Protein AF-A0A538L650-F1 (afdb_monomer_lite)

Radius of gyration: 15.07 Å; chains: 1; bounding box: 38×26×40 Å

Foldseek 3Di:
DAQVLVVQLVVVCVVVVVPPFPFWPDWDWDDDRGDIDIDTDGPDPVSVVVSCVVRVVSCVVSVNDDPDDDDDDDDPDDDDDDDPCPDDDD

Sequence (90 aa):
MTRDQYWSVGKKLEDGGHWPPPGLLAHVCFGPQDDLRVSEVWESREQQEQFAQALMPLLEQGGIGFDSEPEFLDVEAYELKEARTDPPGR

Secondary structure (DSSP, 8-state):
--HHHHHHHHHHHHHTT-SSPTTEEEEEEES-TTS-EEEEEES-HHHHHHHHHHHHHHHHHTT---SSPPP----S---------PPPP-

pLDDT: mean 90.67, std 12.11, range [46.25, 97.94]

Structure (mmCIF, N/CA/C/O backbone):
data_AF-A0A538L650-F1
#
_entry.id   AF-A0A538L650-F1
#
loop_
_atom_site.group_PDB
_atom_site.id
_atom_site.type_symbol
_atom_site.label_atom_id
_atom_site.label_alt_id
_atom_site.label_comp_id
_atom_site.label_asym_id
_atom_site.label_entity_id
_atom_site.label_seq_id
_atom_site.pdbx_PDB_ins_code
_atom_site.Cartn_x
_atom_site.Cartn_y
_atom_site.Cartn_z
_atom_site.occupancy
_atom_site.B_iso_or_equiv
_atom_site.auth_seq_id
_atom_site.auth_comp_id
_atom_site.auth_asym_id
_atom_site.auth_atom_id
_atom_site.pdbx_PDB_model_num
ATOM 1 N N . MET A 1 1 ? -9.397 -9.225 5.010 1.00 93.50 1 MET A N 1
ATOM 2 C CA . MET A 1 1 ? -10.167 -7.986 5.325 1.00 93.50 1 MET A CA 1
ATOM 3 C C . MET A 1 1 ? -11.540 -8.058 4.665 1.00 93.50 1 MET A C 1
ATOM 5 O O . MET A 1 1 ? -11.644 -8.700 3.630 1.00 93.50 1 MET A O 1
ATOM 9 N N . THR A 1 2 ? -12.587 -7.410 5.181 1.00 96.25 2 THR A N 1
ATOM 10 C CA . THR A 1 2 ? -13.890 -7.408 4.482 1.00 96.25 2 THR A CA 1
ATOM 11 C C . THR A 1 2 ? -13.937 -6.390 3.339 1.00 96.25 2 THR A C 1
ATOM 13 O O . THR A 1 2 ? -13.150 -5.443 3.282 1.00 96.25 2 THR A O 1
ATOM 16 N N . ARG A 1 3 ? -14.906 -6.546 2.432 1.00 96.31 3 ARG A N 1
ATOM 17 C CA . ARG A 1 3 ? -15.187 -5.602 1.344 1.00 96.31 3 ARG A CA 1
ATOM 18 C C . ARG A 1 3 ? -15.445 -4.188 1.853 1.00 96.31 3 ARG A C 1
ATOM 20 O O . ARG A 1 3 ? -14.884 -3.242 1.308 1.00 96.31 3 ARG A O 1
ATOM 27 N N . ASP A 1 4 ? -16.262 -4.040 2.888 1.00 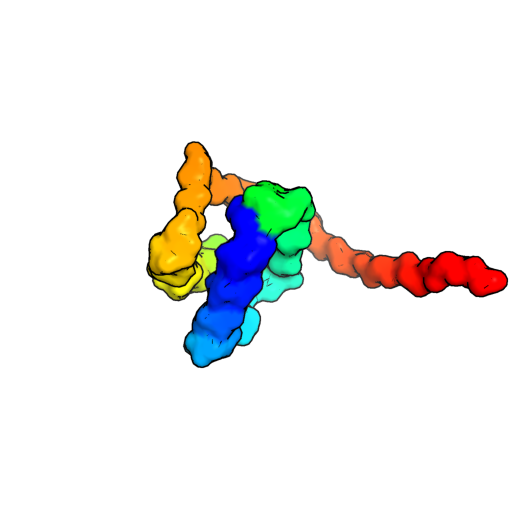97.25 4 ASP A N 1
ATOM 28 C CA . ASP A 1 4 ? -16.598 -2.722 3.432 1.00 97.25 4 ASP A CA 1
ATOM 29 C C . ASP A 1 4 ? -15.379 -2.055 4.075 1.00 97.25 4 ASP A C 1
ATOM 31 O O . ASP A 1 4 ? -15.156 -0.860 3.889 1.00 97.25 4 ASP A O 1
ATOM 35 N N . GLN A 1 5 ? -14.547 -2.838 4.768 1.00 97.12 5 GLN A N 1
ATOM 36 C CA . GLN A 1 5 ? -13.269 -2.373 5.303 1.00 97.12 5 GLN A CA 1
ATOM 37 C C . GLN A 1 5 ? -12.342 -1.869 4.190 1.00 97.12 5 GLN A C 1
ATOM 39 O O . GLN A 1 5 ? -11.827 -0.756 4.292 1.00 97.12 5 GLN A O 1
ATOM 44 N N . TYR A 1 6 ? -12.189 -2.646 3.112 1.00 97.12 6 TYR A N 1
ATOM 45 C CA . TYR A 1 6 ? -11.364 -2.282 1.957 1.00 97.12 6 TYR A CA 1
ATOM 46 C C . TYR A 1 6 ? -11.806 -0.950 1.334 1.00 97.12 6 TYR A C 1
ATOM 48 O O . TYR A 1 6 ? -11.007 -0.019 1.231 1.00 97.12 6 TYR A O 1
ATOM 56 N N . TRP A 1 7 ? -13.090 -0.816 0.981 1.00 96.75 7 TRP A N 1
ATOM 57 C CA . TRP A 1 7 ? -13.600 0.409 0.352 1.00 96.75 7 TRP A CA 1
ATOM 58 C C . TRP A 1 7 ? -13.584 1.614 1.296 1.00 96.75 7 TRP A C 1
ATOM 60 O O . TRP A 1 7 ? -13.333 2.734 0.854 1.00 96.75 7 TRP A O 1
ATOM 70 N N . SER A 1 8 ? -13.817 1.403 2.594 1.00 97.69 8 SER A N 1
ATOM 71 C CA . SER A 1 8 ? -13.751 2.466 3.602 1.00 97.69 8 SER A CA 1
ATOM 72 C C . SER A 1 8 ? -12.337 3.034 3.738 1.00 97.69 8 SER A C 1
ATOM 74 O O . SER A 1 8 ? -12.160 4.252 3.732 1.00 97.69 8 SER A O 1
ATOM 76 N N . VAL A 1 9 ? -11.316 2.173 3.811 1.00 97.62 9 VAL A N 1
ATOM 77 C CA . VAL A 1 9 ? -9.913 2.611 3.871 1.00 97.62 9 VAL A CA 1
ATOM 78 C C . VAL A 1 9 ? -9.473 3.246 2.556 1.00 97.62 9 VAL A C 1
ATOM 80 O O . VAL A 1 9 ? -8.882 4.324 2.590 1.00 97.62 9 VAL A O 1
ATOM 83 N N . GLY A 1 10 ? -9.822 2.645 1.413 1.00 96.81 10 GLY A N 1
ATOM 84 C CA . GLY A 1 10 ? -9.529 3.205 0.090 1.00 96.81 10 GLY A CA 1
ATOM 85 C C . GLY A 1 10 ? -10.070 4.626 -0.063 1.00 96.81 10 GLY A C 1
ATOM 86 O O . GLY A 1 10 ? -9.329 5.541 -0.411 1.00 96.81 10 GLY A O 1
ATOM 87 N N . LYS A 1 11 ? -11.327 4.853 0.337 1.00 97.56 11 LYS A N 1
ATOM 88 C CA . LYS A 1 11 ? -11.926 6.189 0.324 1.00 97.56 11 LYS A CA 1
ATOM 89 C C . LYS A 1 11 ? -11.174 7.192 1.206 1.00 97.56 11 LYS A C 1
ATOM 91 O O . LYS A 1 11 ? -10.986 8.332 0.798 1.00 97.56 11 LYS A O 1
ATOM 96 N N . LYS A 1 12 ? -10.728 6.796 2.403 1.00 97.94 12 LYS A N 1
ATOM 97 C CA . LYS A 1 12 ? -9.952 7.687 3.288 1.00 97.94 12 LYS A CA 1
ATOM 98 C C . LYS A 1 12 ? -8.587 8.051 2.697 1.00 97.94 12 LYS A C 1
ATOM 100 O O . LYS A 1 12 ? -8.143 9.181 2.880 1.00 97.94 12 LYS A O 1
ATOM 105 N N . LEU A 1 13 ? -7.935 7.121 1.996 1.00 97.50 13 LEU A N 1
ATOM 106 C CA . LEU A 1 13 ? -6.682 7.394 1.286 1.00 97.50 13 LEU A CA 1
ATOM 107 C C . LEU A 1 13 ? -6.892 8.389 0.140 1.00 97.50 13 LEU A C 1
ATOM 109 O O . LEU A 1 13 ? -6.120 9.337 0.018 1.00 97.50 13 LEU A O 1
ATOM 113 N N . GLU A 1 14 ? -7.945 8.202 -0.660 1.00 96.81 14 GLU A N 1
ATOM 114 C CA . GLU A 1 14 ? -8.321 9.127 -1.736 1.00 96.81 1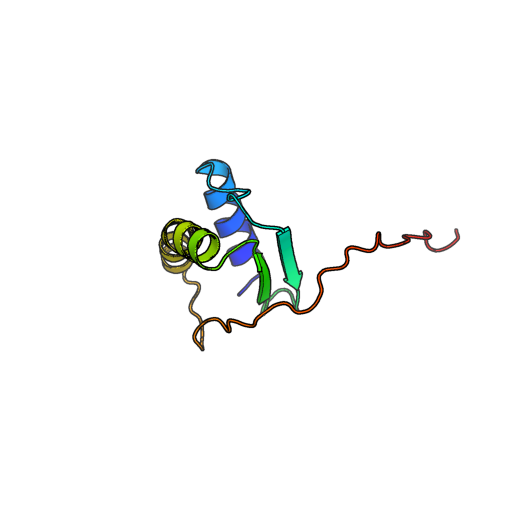4 GLU A CA 1
ATOM 115 C C . GLU A 1 14 ? -8.659 10.520 -1.193 1.00 96.81 14 GLU A C 1
ATOM 117 O O . GLU A 1 14 ? -8.083 11.513 -1.637 1.00 96.81 14 GLU A O 1
ATOM 122 N N . ASP A 1 15 ? -9.536 10.596 -0.188 1.00 97.38 15 ASP A N 1
ATOM 123 C CA . ASP A 1 15 ? -9.963 11.859 0.423 1.00 97.38 15 ASP A CA 1
ATOM 124 C C . ASP A 1 15 ? -8.777 12.595 1.094 1.00 97.38 15 ASP A C 1
ATOM 126 O O . ASP A 1 15 ? -8.757 13.826 1.143 1.00 97.38 15 ASP A O 1
ATOM 130 N N . GLY A 1 16 ? -7.773 11.857 1.587 1.00 95.50 16 GLY A N 1
ATOM 131 C CA . GLY A 1 16 ? -6.528 12.397 2.145 1.00 95.50 16 GLY A CA 1
ATOM 132 C C . GLY A 1 16 ? -5.457 12.761 1.110 1.00 95.50 16 GLY A C 1
ATOM 133 O O . GLY A 1 16 ? -4.408 13.278 1.487 1.00 95.50 16 GLY A O 1
ATOM 134 N N . GLY A 1 17 ? -5.685 12.494 -0.181 1.00 96.06 17 GLY A N 1
ATOM 135 C CA . GLY A 1 17 ? -4.697 12.726 -1.240 1.00 96.06 17 GLY A CA 1
ATOM 136 C C . GLY A 1 17 ? -3.492 11.779 -1.188 1.00 96.06 17 GLY A C 1
ATOM 137 O O . GLY A 1 17 ? -2.446 12.082 -1.756 1.00 96.06 17 GLY A O 1
ATOM 138 N N . HIS A 1 18 ? -3.625 10.638 -0.509 1.00 96.06 18 HIS A N 1
ATOM 139 C CA . HIS A 1 18 ? -2.591 9.604 -0.408 1.00 96.06 18 HIS A CA 1
ATOM 140 C C . HIS A 1 18 ? -2.678 8.561 -1.533 1.00 96.06 18 HIS A C 1
ATOM 142 O O . HIS A 1 18 ? -1.881 7.624 -1.557 1.00 96.06 18 HIS A O 1
ATOM 148 N N . TRP A 1 19 ? -3.640 8.705 -2.453 1.00 95.44 19 TRP A N 1
ATOM 149 C CA . TRP A 1 19 ? -3.887 7.764 -3.542 1.00 95.44 19 TRP A CA 1
ATOM 150 C C . TRP A 1 19 ? -3.951 8.449 -4.925 1.00 95.44 19 TRP A C 1
ATOM 152 O O . TRP A 1 19 ? -4.696 9.422 -5.069 1.00 95.44 19 TRP A O 1
ATOM 162 N N . PRO A 1 20 ? -3.238 7.936 -5.954 1.00 94.75 20 PRO A N 1
ATOM 163 C CA . PRO A 1 20 ? -2.230 6.877 -5.875 1.00 94.75 20 PRO A CA 1
ATOM 164 C C . PRO A 1 20 ? -0.916 7.397 -5.254 1.00 94.75 20 PRO A C 1
ATOM 166 O O . PRO A 1 20 ? -0.519 8.536 -5.519 1.00 94.75 20 PRO A O 1
ATOM 169 N N . PRO A 1 21 ? -0.217 6.586 -4.448 1.00 97.12 21 PRO A N 1
ATOM 170 C CA . PRO A 1 21 ? 1.079 6.961 -3.902 1.00 97.12 21 PRO A CA 1
ATOM 171 C C . PRO A 1 21 ? 2.180 6.928 -4.981 1.00 97.12 21 PRO A C 1
ATOM 173 O O . PRO A 1 21 ? 2.089 6.157 -5.943 1.00 97.12 21 PRO A O 1
ATOM 176 N N . PRO A 1 22 ? 3.248 7.735 -4.836 1.00 97.12 22 PRO A N 1
ATOM 177 C CA . PRO A 1 22 ? 4.406 7.674 -5.725 1.00 97.12 22 PRO A CA 1
ATOM 178 C C . PRO A 1 22 ? 5.034 6.275 -5.761 1.00 97.12 22 PRO A C 1
ATOM 180 O O . PRO A 1 22 ? 5.228 5.658 -4.718 1.00 97.12 22 PRO A O 1
ATOM 183 N N . GLY A 1 23 ? 5.388 5.796 -6.956 1.00 96.62 23 GLY A N 1
ATOM 184 C CA . GLY A 1 23 ? 6.097 4.525 -7.143 1.00 96.62 23 GLY A CA 1
ATOM 185 C C . GLY A 1 23 ? 5.237 3.259 -7.076 1.00 96.62 23 GLY A C 1
ATOM 186 O O . GLY A 1 23 ? 5.782 2.165 -7.193 1.00 96.62 23 GLY A O 1
ATOM 187 N N . LEU A 1 24 ? 3.914 3.365 -6.915 1.00 97.12 24 LEU A N 1
ATOM 188 C CA . LEU A 1 24 ? 3.012 2.214 -7.011 1.00 97.12 24 LEU A CA 1
ATOM 189 C C . LEU A 1 24 ? 2.788 1.821 -8.479 1.00 97.12 24 LEU A C 1
ATOM 191 O O . LEU A 1 24 ? 2.216 2.584 -9.257 1.00 97.12 24 LEU A O 1
ATOM 195 N N . LEU A 1 25 ? 3.208 0.610 -8.845 1.00 95.44 25 LEU A N 1
ATOM 196 C CA . LEU A 1 25 ? 3.121 0.066 -10.206 1.00 95.44 25 LEU A CA 1
ATOM 197 C C . LEU A 1 25 ? 1.860 -0.777 -10.430 1.00 95.44 25 LEU A C 1
ATOM 199 O O . LEU A 1 25 ? 1.277 -0.738 -11.514 1.00 95.44 25 LEU A O 1
ATOM 203 N N . ALA A 1 26 ? 1.440 -1.532 -9.415 1.00 94.06 26 ALA A N 1
ATOM 204 C CA . ALA A 1 26 ? 0.182 -2.274 -9.398 1.00 94.06 26 ALA A CA 1
ATOM 205 C C . ALA A 1 26 ? -0.395 -2.303 -7.990 1.00 94.06 26 ALA A C 1
ATOM 207 O O . ALA A 1 26 ? 0.341 -2.468 -7.024 1.00 94.06 26 ALA A O 1
ATOM 208 N N . HIS A 1 27 ? -1.721 -2.250 -7.907 1.00 95.56 27 HIS A N 1
ATOM 209 C CA . HIS A 1 27 ? -2.484 -2.582 -6.714 1.00 95.56 27 HIS A CA 1
ATOM 210 C C . HIS A 1 27 ? -3.619 -3.511 -7.119 1.00 95.56 27 HIS A C 1
ATOM 212 O O . HIS A 1 27 ? -4.437 -3.174 -7.978 1.00 95.56 27 HIS A O 1
ATOM 218 N N . VAL A 1 28 ? -3.657 -4.692 -6.513 1.00 94.81 28 VAL A N 1
ATOM 219 C CA . VAL A 1 28 ? -4.645 -5.719 -6.829 1.00 94.81 28 VAL A CA 1
ATOM 220 C C . VAL A 1 28 ? -5.305 -6.169 -5.540 1.00 94.81 28 VAL A C 1
ATOM 222 O O . VAL A 1 28 ? -4.639 -6.673 -4.641 1.00 94.81 28 VAL A O 1
ATOM 225 N N . CYS A 1 29 ? -6.625 -6.016 -5.477 1.00 95.81 29 CYS A N 1
ATOM 226 C CA . CYS A 1 29 ? -7.463 -6.558 -4.415 1.00 95.81 29 CYS A CA 1
ATOM 227 C C . CYS A 1 29 ? -8.168 -7.821 -4.919 1.00 95.81 29 CYS A C 1
ATOM 229 O O . CYS A 1 29 ? -8.776 -7.812 -5.992 1.00 95.81 29 CYS A O 1
ATOM 231 N N . PHE A 1 30 ? -8.069 -8.915 -4.171 1.00 95.12 30 PHE A N 1
ATOM 232 C CA . PHE A 1 30 ? -8.587 -10.222 -4.573 1.00 95.12 30 PHE A CA 1
ATOM 233 C C . PHE A 1 30 ? -9.041 -11.049 -3.369 1.00 95.12 30 PHE A C 1
ATOM 235 O O . PHE A 1 30 ? -8.671 -10.773 -2.231 1.00 95.12 30 PHE A O 1
ATOM 242 N N . GLY A 1 31 ? -9.834 -12.087 -3.634 1.00 95.38 31 GLY A N 1
ATOM 243 C CA . GLY A 1 31 ? -10.400 -12.969 -2.611 1.00 95.38 31 GLY A CA 1
ATOM 244 C C . GLY A 1 31 ? -11.922 -12.840 -2.477 1.00 95.38 31 GLY A C 1
ATOM 245 O O . GLY A 1 31 ? -12.556 -12.080 -3.218 1.00 95.38 31 GLY A O 1
ATOM 246 N N . PRO A 1 32 ? -12.537 -13.623 -1.576 1.00 95.56 32 PRO A N 1
ATOM 247 C CA . PRO A 1 32 ? -13.958 -13.517 -1.260 1.00 95.56 32 PRO A CA 1
ATOM 248 C C . PRO A 1 32 ? -14.265 -12.231 -0.474 1.00 95.56 32 PRO A C 1
ATOM 250 O O . PRO A 1 32 ? -13.379 -11.597 0.089 1.00 95.56 32 PRO A O 1
ATOM 253 N N . GLN A 1 33 ? -15.539 -11.824 -0.437 1.00 93.06 33 GLN A N 1
ATOM 254 C CA . GLN A 1 33 ? -15.954 -10.522 0.116 1.00 93.06 33 GLN A CA 1
ATOM 255 C C . GLN A 1 33 ? -15.649 -10.335 1.611 1.00 93.06 33 GLN A C 1
ATOM 257 O O . GLN A 1 33 ? -15.598 -9.202 2.083 1.00 93.06 33 GLN A O 1
ATOM 262 N N . ASP A 1 34 ? -15.480 -11.418 2.354 1.00 94.25 34 ASP A N 1
ATOM 263 C CA . ASP A 1 34 ? -15.178 -11.460 3.783 1.00 94.25 34 ASP A CA 1
ATOM 264 C C . ASP A 1 34 ? -13.690 -11.710 4.089 1.00 94.25 34 ASP A C 1
ATOM 266 O O . ASP A 1 34 ? -13.255 -11.436 5.207 1.00 94.25 34 ASP A O 1
ATOM 270 N N . ASP A 1 35 ? -12.897 -12.132 3.100 1.00 93.69 35 ASP A N 1
ATOM 271 C CA . ASP A 1 35 ? -11.455 -12.382 3.230 1.00 93.69 35 ASP A CA 1
ATOM 272 C C . ASP A 1 35 ? -10.659 -11.855 2.023 1.00 93.69 35 ASP A C 1
ATOM 274 O O . ASP A 1 35 ? -9.974 -12.578 1.299 1.00 93.69 35 ASP A O 1
ATOM 278 N N . LEU A 1 36 ? -10.766 -10.549 1.788 1.00 95.25 36 LEU A N 1
ATOM 279 C CA . LEU A 1 36 ? -9.963 -9.856 0.790 1.00 95.25 36 LEU A CA 1
ATOM 280 C C . LEU A 1 36 ? -8.504 -9.728 1.230 1.00 95.25 36 LEU A C 1
ATOM 282 O O . LEU A 1 36 ? -8.195 -9.495 2.408 1.00 95.25 36 LEU A O 1
ATOM 286 N N . ARG A 1 37 ? -7.625 -9.791 0.233 1.00 94.12 37 ARG A N 1
ATOM 287 C CA . ARG A 1 37 ? -6.187 -9.539 0.313 1.00 94.12 37 ARG A CA 1
ATOM 288 C C . ARG A 1 37 ? -5.788 -8.521 -0.741 1.00 94.12 37 ARG A C 1
ATOM 290 O O . ARG A 1 37 ? -6.458 -8.374 -1.763 1.00 94.12 37 ARG A O 1
ATOM 297 N N . VAL A 1 38 ? -4.687 -7.834 -0.474 1.00 95.06 38 VAL A N 1
ATOM 298 C CA . VAL A 1 38 ? -4.096 -6.855 -1.381 1.00 95.06 38 VAL A CA 1
ATOM 299 C C . VAL A 1 38 ? -2.661 -7.270 -1.672 1.00 95.06 38 VAL A C 1
ATOM 301 O O . VAL A 1 38 ? -1.926 -7.638 -0.757 1.00 95.06 38 VAL A O 1
ATOM 304 N N . SER A 1 39 ? -2.273 -7.199 -2.940 1.00 95.38 39 SER A N 1
ATOM 305 C CA . SER A 1 39 ? -0.878 -7.285 -3.365 1.00 95.38 39 SER A CA 1
ATOM 306 C C . SER A 1 39 ? -0.527 -6.064 -4.191 1.00 95.38 39 SER A C 1
ATOM 308 O O . SER A 1 39 ? -1.328 -5.589 -5.002 1.00 95.38 39 SER A O 1
ATOM 310 N N . GLU A 1 40 ? 0.682 -5.569 -3.972 1.00 96.62 40 GLU A N 1
ATOM 311 C CA . GLU A 1 40 ? 1.170 -4.344 -4.582 1.00 96.62 40 GLU A CA 1
ATOM 312 C C . GLU A 1 40 ? 2.560 -4.568 -5.156 1.00 96.62 40 GLU A C 1
ATOM 314 O O . GLU A 1 40 ? 3.366 -5.312 -4.597 1.00 96.62 40 GLU A O 1
ATOM 319 N N . VAL A 1 41 ? 2.831 -3.909 -6.277 1.00 96.94 41 VAL A N 1
ATOM 320 C CA . VAL A 1 41 ? 4.161 -3.863 -6.882 1.00 96.94 41 VAL A CA 1
ATOM 321 C C . VAL A 1 41 ? 4.645 -2.428 -6.826 1.00 96.94 41 VAL A C 1
ATOM 323 O O . VAL A 1 41 ? 3.901 -1.512 -7.180 1.00 96.94 41 VAL A O 1
ATOM 326 N N . TRP A 1 42 ? 5.888 -2.246 -6.396 1.00 97.62 42 TRP A N 1
ATOM 327 C CA . TRP A 1 42 ? 6.480 -0.945 -6.118 1.00 97.62 42 TRP A CA 1
ATOM 328 C C . TRP A 1 42 ? 7.779 -0.756 -6.895 1.00 97.62 42 TRP A C 1
ATOM 330 O O . TRP A 1 42 ? 8.533 -1.707 -7.087 1.00 97.62 42 TRP A O 1
ATOM 340 N N . GLU A 1 43 ? 8.058 0.480 -7.306 1.00 96.94 43 GLU A N 1
ATOM 341 C CA . GLU A 1 43 ? 9.348 0.871 -7.888 1.00 96.94 43 GLU A CA 1
ATOM 342 C C . GLU A 1 43 ? 10.499 0.712 -6.883 1.00 96.94 43 GLU A C 1
ATOM 344 O O . GLU A 1 43 ? 11.624 0.398 -7.271 1.00 96.94 43 GLU A O 1
ATOM 349 N N . SER A 1 44 ? 10.235 0.923 -5.588 1.00 96.44 44 SER A N 1
ATOM 350 C CA . SER A 1 44 ? 11.222 0.744 -4.523 1.00 96.44 44 SER A CA 1
ATOM 351 C C . SER A 1 44 ? 10.586 0.427 -3.170 1.00 96.44 44 SER A C 1
ATOM 353 O O . SER A 1 44 ? 9.448 0.808 -2.883 1.00 96.44 44 SER A O 1
ATOM 355 N N . ARG A 1 45 ? 11.369 -0.217 -2.296 1.00 95.38 45 ARG A N 1
ATOM 356 C CA . ARG A 1 45 ? 10.968 -0.485 -0.908 1.00 95.38 45 ARG A CA 1
ATOM 357 C C . ARG A 1 45 ? 10.748 0.799 -0.101 1.00 95.38 45 ARG A C 1
ATOM 359 O O . ARG A 1 45 ? 9.829 0.862 0.702 1.00 95.38 45 ARG A O 1
ATOM 366 N N . GLU A 1 46 ? 11.548 1.834 -0.346 1.00 96.81 46 GLU A N 1
ATOM 367 C CA . GLU A 1 46 ? 11.437 3.110 0.370 1.00 96.81 46 GLU A CA 1
ATOM 368 C C . GLU A 1 46 ? 10.087 3.800 0.111 1.00 96.81 46 GLU A C 1
ATOM 370 O O . GLU A 1 46 ? 9.444 4.276 1.044 1.00 96.81 46 GLU A O 1
ATOM 375 N N . GLN A 1 47 ? 9.613 3.817 -1.140 1.00 97.31 47 GLN A N 1
ATOM 376 C CA . GLN A 1 47 ? 8.304 4.392 -1.478 1.00 97.31 47 GLN A CA 1
ATOM 377 C C . GLN A 1 47 ? 7.149 3.599 -0.851 1.00 97.31 47 GLN A C 1
ATOM 379 O O . GLN A 1 47 ? 6.187 4.199 -0.365 1.00 97.31 47 GLN A O 1
ATOM 384 N N . GLN A 1 48 ? 7.263 2.267 -0.800 1.00 96.81 48 GLN A N 1
ATOM 385 C CA . GLN A 1 48 ? 6.292 1.423 -0.104 1.00 96.81 48 GLN A CA 1
ATOM 386 C C . GLN A 1 48 ? 6.239 1.758 1.393 1.00 96.81 48 GLN A C 1
ATOM 388 O O . GLN A 1 48 ? 5.153 1.931 1.948 1.00 96.81 48 GLN A O 1
ATOM 393 N N . GLU A 1 49 ? 7.394 1.905 2.044 1.00 96.00 49 GLU A N 1
ATOM 394 C CA . GLU A 1 49 ? 7.475 2.228 3.471 1.00 96.00 49 GLU A CA 1
ATOM 395 C C . GLU A 1 49 ? 6.901 3.620 3.767 1.00 96.00 49 GLU A C 1
ATOM 397 O O . GLU A 1 49 ? 6.186 3.795 4.756 1.00 96.00 49 GLU A O 1
ATOM 402 N N . GLN A 1 50 ? 7.144 4.601 2.891 1.00 96.75 50 GLN A N 1
ATOM 403 C CA . GLN A 1 50 ? 6.544 5.936 2.989 1.00 96.75 50 GLN A CA 1
ATOM 404 C C . GLN A 1 50 ? 5.014 5.879 2.896 1.00 96.75 50 GLN A C 1
ATOM 406 O O . GLN A 1 50 ? 4.326 6.520 3.693 1.00 96.75 50 GLN A O 1
ATOM 411 N N . PHE A 1 51 ? 4.466 5.088 1.970 1.00 97.12 51 PHE A N 1
ATOM 412 C CA . PHE A 1 51 ? 3.021 4.881 1.872 1.00 97.12 51 PHE A CA 1
ATOM 413 C C . PHE A 1 51 ? 2.454 4.158 3.100 1.00 97.12 51 PHE A C 1
ATOM 415 O O . PHE A 1 51 ? 1.404 4.551 3.617 1.00 97.12 51 PHE A O 1
ATOM 422 N N . ALA A 1 52 ? 3.168 3.158 3.627 1.00 94.75 52 ALA A N 1
ATOM 423 C CA . ALA A 1 52 ? 2.757 2.416 4.814 1.00 94.75 52 ALA A CA 1
ATOM 424 C C . ALA A 1 52 ? 2.539 3.334 6.032 1.00 94.75 52 ALA A C 1
ATOM 426 O O . ALA A 1 52 ? 1.605 3.107 6.799 1.00 94.75 52 ALA A O 1
ATOM 427 N N . GLN A 1 53 ? 3.315 4.417 6.177 1.00 95.94 53 GLN A N 1
ATOM 428 C CA . GLN A 1 53 ? 3.112 5.402 7.253 1.00 95.94 53 GLN A CA 1
ATOM 429 C C . GLN A 1 53 ? 1.742 6.098 7.192 1.00 95.94 53 GLN A C 1
ATOM 431 O O . GLN A 1 53 ? 1.173 6.422 8.234 1.00 95.94 53 GLN A O 1
ATOM 436 N N . ALA A 1 54 ? 1.197 6.321 5.992 1.00 95.12 54 ALA A N 1
ATOM 437 C CA . ALA A 1 54 ? -0.141 6.886 5.811 1.00 95.12 54 ALA A CA 1
ATOM 438 C C . ALA A 1 54 ? -1.242 5.816 5.913 1.00 95.12 54 ALA A C 1
ATOM 440 O O . ALA A 1 54 ? -2.326 6.081 6.432 1.00 95.12 54 ALA A O 1
ATOM 441 N N . LEU A 1 55 ? -0.961 4.600 5.437 1.00 96.00 55 LEU A N 1
ATOM 442 C CA . LEU A 1 55 ? -1.913 3.492 5.394 1.00 96.00 55 LEU A CA 1
ATOM 443 C C . LEU A 1 55 ? -2.185 2.882 6.778 1.00 96.00 55 LEU A C 1
ATOM 445 O O . LEU A 1 55 ? -3.346 2.680 7.137 1.00 96.00 55 LEU A O 1
ATOM 449 N N . MET A 1 56 ? -1.140 2.588 7.558 1.00 94.94 56 MET A N 1
ATOM 450 C CA . MET A 1 56 ? -1.253 1.836 8.817 1.00 94.94 56 MET A CA 1
ATOM 451 C C . MET A 1 56 ? -2.251 2.453 9.815 1.00 94.94 56 MET A C 1
ATOM 453 O O . MET A 1 56 ? -3.129 1.724 10.284 1.00 94.94 56 MET A O 1
ATOM 457 N N . PRO A 1 57 ? -2.252 3.779 10.072 1.00 95.88 57 PRO A N 1
ATOM 458 C CA . PRO A 1 57 ? -3.239 4.386 10.967 1.00 95.88 57 PRO A CA 1
ATOM 459 C C . PRO A 1 57 ? -4.689 4.221 10.488 1.00 95.88 57 PRO A C 1
ATOM 461 O O . PRO A 1 57 ? -5.611 4.133 11.299 1.00 95.88 57 PRO A O 1
ATOM 464 N N . LEU A 1 58 ? -4.925 4.186 9.172 1.00 96.94 58 LEU A N 1
ATOM 465 C CA . LEU A 1 58 ? -6.268 4.019 8.608 1.00 96.94 58 LEU A CA 1
ATOM 466 C C . LEU A 1 58 ? -6.771 2.582 8.756 1.00 96.94 58 LEU A C 1
ATOM 468 O O . LEU A 1 58 ? -7.964 2.382 8.999 1.00 96.94 58 LEU A O 1
ATOM 472 N N . LEU A 1 59 ? -5.870 1.605 8.639 1.00 95.19 59 LEU A N 1
ATOM 473 C CA . LEU A 1 59 ? -6.163 0.193 8.872 1.00 95.19 59 LEU A CA 1
ATOM 474 C C . LEU A 1 59 ? -6.526 -0.056 10.340 1.00 95.19 59 LEU A C 1
ATOM 476 O O . LEU A 1 59 ? -7.561 -0.666 10.617 1.00 95.19 59 LEU A O 1
ATOM 480 N N . GLU A 1 60 ? -5.749 0.509 11.268 1.00 95.00 60 GLU A N 1
ATOM 481 C CA . GLU A 1 60 ? -6.028 0.452 12.708 1.00 95.00 60 GLU A CA 1
ATOM 482 C C . GLU A 1 60 ? -7.396 1.064 13.040 1.00 95.00 60 GLU A C 1
ATOM 484 O O . GLU A 1 60 ? -8.232 0.428 13.682 1.00 95.00 60 GLU A O 1
ATOM 489 N N . GLN A 1 61 ? -7.684 2.268 12.529 1.00 94.69 61 GLN A N 1
ATOM 490 C CA . GLN A 1 61 ? -8.992 2.917 12.698 1.00 94.69 61 GLN A CA 1
ATOM 491 C C . GLN A 1 61 ? -10.145 2.133 12.055 1.00 94.69 61 GLN A C 1
ATOM 493 O O . GLN A 1 61 ? -11.294 2.263 12.477 1.00 94.69 61 GLN A O 1
ATOM 498 N N . GLY A 1 62 ? -9.863 1.368 11.000 1.00 93.75 62 GLY A N 1
ATOM 499 C CA . GLY A 1 62 ? -10.820 0.497 10.321 1.00 93.75 62 GLY A CA 1
ATOM 500 C C . GLY A 1 62 ? -11.053 -0.843 11.025 1.00 93.75 62 GLY A C 1
ATOM 501 O O . GLY A 1 62 ? -11.864 -1.640 10.546 1.00 93.75 62 GLY A O 1
ATOM 502 N N . GLY A 1 63 ? -10.350 -1.111 12.132 1.00 94.25 63 GLY A N 1
ATOM 503 C CA . GLY A 1 63 ? -10.389 -2.402 12.817 1.00 94.25 63 GLY A CA 1
ATOM 504 C C . GLY A 1 63 ? -9.866 -3.546 11.944 1.00 94.25 63 GLY A C 1
ATOM 505 O O . GLY A 1 63 ? -10.349 -4.672 12.053 1.00 94.25 63 GLY A O 1
ATOM 506 N N . ILE A 1 64 ? -8.937 -3.253 11.031 1.00 93.56 64 ILE A N 1
ATOM 507 C CA . ILE A 1 64 ? -8.319 -4.241 10.148 1.00 93.56 64 ILE A CA 1
ATOM 508 C C . ILE A 1 64 ? -7.033 -4.710 10.822 1.00 93.56 64 ILE A C 1
ATOM 510 O O . ILE A 1 64 ? -6.024 -4.011 10.811 1.00 93.56 64 ILE A O 1
ATOM 514 N N . GLY A 1 65 ? -7.097 -5.888 11.437 1.00 85.56 65 GLY A N 1
ATOM 515 C CA . GLY A 1 65 ? -5.921 -6.600 11.922 1.00 85.56 65 GLY A CA 1
ATOM 516 C C . GLY A 1 65 ? -5.356 -7.518 10.844 1.00 85.56 65 GLY A C 1
ATOM 517 O O . GLY A 1 65 ? -6.095 -8.003 9.983 1.00 85.56 65 GLY A O 1
ATOM 518 N N . PHE A 1 66 ? -4.055 -7.774 10.917 1.00 79.94 66 PHE A N 1
ATOM 519 C CA . PHE A 1 66 ? -3.400 -8.804 10.121 1.00 79.94 66 PHE A CA 1
ATOM 520 C C . PHE A 1 66 ? -2.977 -9.949 11.035 1.00 79.94 66 PHE A C 1
ATOM 522 O O . PHE A 1 66 ? -2.376 -9.714 12.082 1.00 79.94 66 PHE A O 1
ATOM 529 N N . ASP A 1 67 ? -3.274 -11.182 10.627 1.00 80.56 67 ASP A N 1
ATOM 530 C CA . ASP A 1 67 ? -2.848 -12.383 11.358 1.00 80.56 67 ASP A CA 1
ATOM 531 C C . ASP A 1 67 ? -1.336 -12.644 11.215 1.00 80.56 67 ASP A C 1
ATOM 533 O O . ASP A 1 67 ? -0.752 -13.409 11.982 1.00 80.56 67 ASP A O 1
ATOM 537 N N . SER A 1 68 ? -0.694 -12.005 10.233 1.00 82.81 68 SER A N 1
ATOM 538 C CA . SER A 1 68 ? 0.741 -12.070 9.966 1.00 82.81 68 SER A CA 1
ATOM 539 C C . SER A 1 68 ? 1.264 -10.735 9.442 1.00 82.81 68 SER A C 1
ATOM 541 O O . SER A 1 68 ? 0.505 -9.920 8.916 1.00 82.81 68 SER A O 1
ATOM 543 N N . GLU A 1 69 ? 2.576 -10.530 9.535 1.00 85.56 69 GLU A N 1
ATOM 544 C CA . GLU A 1 69 ? 3.232 -9.409 8.859 1.00 85.56 69 GLU A CA 1
ATOM 545 C C . GLU A 1 69 ? 3.064 -9.510 7.327 1.00 85.56 69 GLU A C 1
ATOM 547 O O . GLU A 1 69 ? 2.926 -10.623 6.799 1.00 85.56 69 GLU A O 1
ATOM 552 N N . PRO A 1 70 ? 3.062 -8.374 6.603 1.00 87.38 70 PRO A N 1
ATOM 553 C CA . PRO A 1 70 ? 3.105 -8.374 5.146 1.00 87.38 70 PRO A CA 1
ATOM 554 C C . PRO A 1 70 ? 4.356 -9.083 4.621 1.00 87.38 70 PRO A C 1
ATOM 556 O O . PRO A 1 70 ? 5.458 -8.902 5.139 1.00 87.38 70 PRO A O 1
ATOM 559 N N . GLU A 1 71 ? 4.186 -9.868 3.562 1.00 93.62 71 GLU A N 1
ATOM 560 C CA . GLU A 1 71 ? 5.298 -10.511 2.868 1.00 93.62 71 GLU A CA 1
ATOM 561 C C . GLU A 1 71 ? 5.914 -9.552 1.841 1.00 93.62 71 GLU A C 1
ATOM 563 O O . GLU A 1 71 ? 5.198 -8.902 1.077 1.00 93.62 71 GLU A O 1
ATOM 568 N N . PHE A 1 72 ? 7.246 -9.491 1.808 1.00 94.06 72 PHE A N 1
ATOM 569 C CA . PHE A 1 72 ? 8.012 -8.684 0.861 1.00 94.06 72 PHE A CA 1
ATOM 570 C C . PHE A 1 72 ? 8.878 -9.589 -0.006 1.00 94.06 72 PHE A C 1
ATOM 572 O O . PHE A 1 72 ? 9.703 -10.341 0.513 1.00 94.06 72 PHE A O 1
ATOM 579 N N . LEU A 1 73 ? 8.693 -9.498 -1.322 1.00 95.62 73 LEU A N 1
ATOM 580 C CA . LEU A 1 73 ? 9.384 -10.310 -2.320 1.00 95.62 73 LEU A CA 1
ATOM 581 C C . LEU A 1 73 ? 9.968 -9.406 -3.407 1.00 95.62 73 LEU A C 1
ATOM 583 O O . LEU A 1 73 ? 9.333 -8.427 -3.804 1.00 95.62 73 LEU A O 1
ATOM 587 N N . ASP A 1 74 ? 11.147 -9.765 -3.912 1.00 95.00 74 ASP A N 1
ATOM 588 C CA . ASP A 1 74 ? 11.749 -9.088 -5.059 1.00 95.00 74 ASP A CA 1
ATOM 589 C C . ASP A 1 74 ? 11.030 -9.486 -6.355 1.00 95.00 74 ASP A C 1
ATOM 591 O O . ASP A 1 74 ? 10.692 -10.652 -6.584 1.00 95.00 74 ASP A O 1
ATOM 595 N N . VAL A 1 75 ? 10.789 -8.500 -7.219 1.00 94.00 75 VAL A N 1
ATOM 596 C CA . VAL A 1 75 ? 10.124 -8.712 -8.507 1.00 94.00 75 VAL A CA 1
ATOM 597 C C . VAL A 1 75 ? 11.169 -8.926 -9.594 1.00 94.00 75 VAL A C 1
ATOM 599 O O . VAL A 1 75 ? 11.838 -7.990 -10.018 1.00 94.00 75 VAL A O 1
ATOM 602 N N . GLU A 1 76 ? 11.262 -10.159 -10.088 1.00 94.38 76 GLU A N 1
ATOM 603 C CA . GLU A 1 76 ? 12.164 -10.522 -11.193 1.00 94.38 76 GLU A CA 1
ATOM 604 C C . GLU A 1 76 ? 11.675 -9.996 -12.554 1.00 94.38 7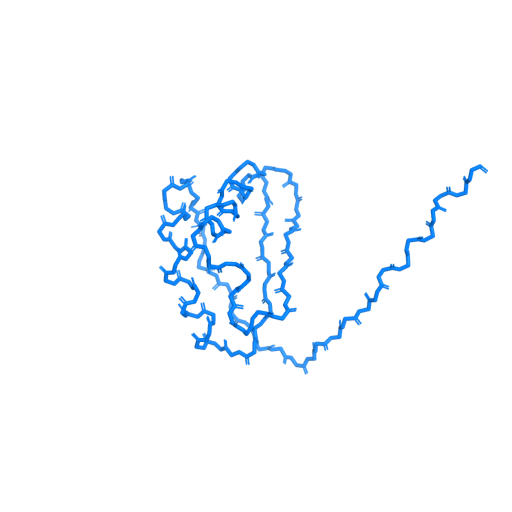6 GLU A C 1
ATOM 606 O O . GLU A 1 76 ? 12.468 -9.625 -13.418 1.00 94.38 76 GLU A O 1
ATOM 611 N N . ALA A 1 77 ? 10.356 -9.958 -12.767 1.00 93.31 77 ALA A N 1
ATOM 612 C CA . ALA A 1 77 ? 9.745 -9.434 -13.984 1.00 93.31 77 ALA A CA 1
ATOM 613 C C . ALA A 1 77 ? 8.352 -8.866 -13.698 1.00 93.31 77 ALA A C 1
ATOM 615 O O . ALA A 1 77 ? 7.547 -9.485 -13.001 1.00 93.31 77 ALA A O 1
ATOM 616 N N . TYR A 1 78 ? 8.053 -7.707 -14.286 1.00 90.00 78 TYR A N 1
ATOM 617 C CA . TYR A 1 78 ? 6.747 -7.061 -14.202 1.00 90.00 78 TYR A CA 1
ATOM 618 C C . TYR A 1 78 ? 6.180 -6.839 -15.609 1.00 90.00 78 TYR A C 1
ATOM 620 O O . TYR A 1 78 ? 6.660 -5.992 -16.360 1.00 90.00 78 TYR A O 1
ATOM 628 N N . GLU A 1 79 ? 5.162 -7.623 -15.974 1.00 89.94 79 GLU A N 1
ATOM 629 C CA . GLU A 1 79 ? 4.466 -7.532 -17.261 1.00 89.94 79 GLU A CA 1
ATOM 630 C C . GLU A 1 79 ? 2.984 -7.221 -17.040 1.00 89.94 79 GLU A C 1
ATOM 632 O O . GLU A 1 79 ? 2.269 -7.996 -16.404 1.00 89.94 79 GLU A O 1
ATOM 637 N N . LEU A 1 80 ? 2.493 -6.134 -17.636 1.00 83.31 80 LEU A N 1
ATOM 638 C CA . LEU A 1 80 ? 1.064 -5.843 -17.690 1.00 83.31 80 LEU A CA 1
ATOM 639 C C . LEU A 1 80 ? 0.502 -6.302 -19.038 1.00 83.31 80 LEU A C 1
ATOM 641 O O . LEU A 1 80 ? 0.940 -5.845 -20.094 1.00 83.31 80 LEU A O 1
ATOM 645 N N . LYS A 1 81 ? -0.483 -7.203 -19.008 1.00 82.44 81 LYS A N 1
ATOM 646 C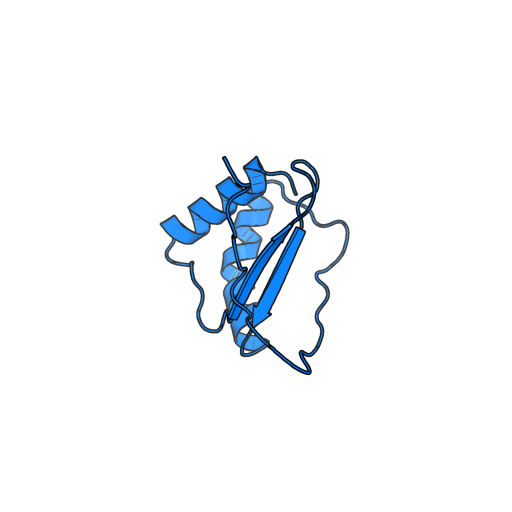 CA . LYS A 1 81 ? -1.238 -7.628 -20.195 1.00 82.44 81 LYS A CA 1
ATOM 647 C C . LYS A 1 81 ? -2.672 -7.160 -20.037 1.00 82.44 81 LYS A C 1
ATOM 649 O O . LYS A 1 81 ? -3.305 -7.447 -19.024 1.00 82.44 81 LYS A O 1
ATOM 654 N N . GLU A 1 82 ? -3.184 -6.441 -21.029 1.00 76.00 82 GLU A N 1
ATOM 655 C CA . GLU A 1 82 ? -4.590 -6.045 -21.041 1.00 76.00 82 GLU A CA 1
ATOM 656 C C . GLU A 1 82 ? -5.476 -7.296 -21.063 1.00 76.00 82 GLU A C 1
ATOM 658 O O . GLU A 1 82 ? -5.284 -8.205 -21.879 1.00 76.00 82 GLU A O 1
ATOM 663 N N . ALA A 1 83 ? -6.455 -7.357 -20.162 1.00 64.31 83 ALA A N 1
ATOM 664 C CA . ALA A 1 83 ? -7.459 -8.406 -20.204 1.00 64.31 83 ALA A CA 1
ATOM 665 C C . ALA A 1 83 ? -8.310 -8.222 -21.470 1.00 64.31 83 ALA A C 1
ATOM 667 O O . ALA A 1 83 ? -8.996 -7.213 -21.623 1.00 64.31 83 ALA A O 1
ATOM 668 N N . ARG A 1 84 ? -8.305 -9.211 -22.373 1.00 56.12 84 ARG A N 1
ATOM 669 C CA . ARG A 1 84 ? -9.324 -9.296 -23.425 1.00 56.12 84 ARG A CA 1
ATOM 670 C C . ARG A 1 84 ? -10.653 -9.650 -22.773 1.00 56.12 84 ARG A C 1
ATOM 672 O O . ARG A 1 84 ? -10.908 -10.812 -22.469 1.00 56.12 84 ARG A O 1
ATOM 679 N N . THR A 1 85 ? -11.506 -8.658 -22.573 1.00 56.31 85 THR A N 1
ATOM 680 C CA . THR A 1 85 ? -12.928 -8.884 -22.334 1.00 56.31 85 THR A CA 1
ATOM 681 C C . THR A 1 85 ? -13.614 -9.069 -23.684 1.00 56.31 85 THR A C 1
ATOM 683 O O . THR A 1 85 ? -14.220 -8.143 -24.213 1.00 56.31 85 THR A O 1
ATOM 686 N N . ASP A 1 86 ? -13.526 -10.267 -24.272 1.00 53.94 86 ASP A N 1
ATOM 687 C CA . ASP A 1 86 ? -14.569 -10.632 -25.234 1.00 53.94 86 ASP A CA 1
ATOM 688 C C . ASP A 1 86 ? -15.883 -10.725 -24.435 1.00 53.94 86 ASP A C 1
ATOM 690 O O . ASP A 1 86 ? -15.941 -11.470 -23.448 1.00 53.94 86 ASP A O 1
ATOM 694 N N . PRO A 1 87 ? -16.925 -9.943 -24.770 1.00 49.81 87 PRO A N 1
ATOM 695 C CA . PRO A 1 87 ? -18.209 -10.086 -24.105 1.00 49.81 87 PRO A CA 1
ATOM 696 C C . PRO A 1 87 ? -18.754 -11.498 -24.377 1.00 49.81 87 PRO A C 1
ATOM 698 O O . PRO A 1 87 ? -18.591 -12.004 -25.492 1.00 49.81 87 PRO A O 1
ATOM 701 N N . PRO A 1 88 ? -19.428 -12.151 -23.408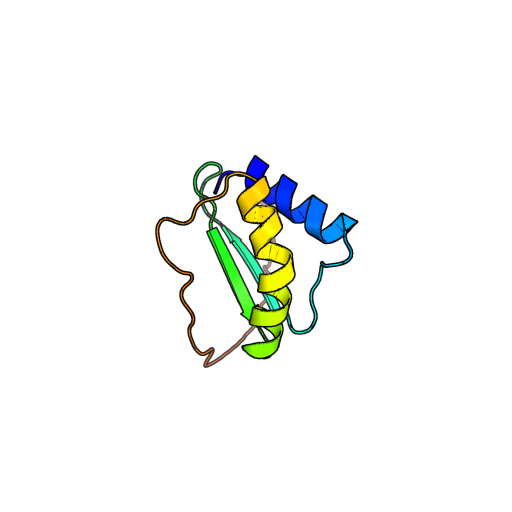 1.00 49.84 88 PRO A N 1
ATOM 702 C CA . PRO A 1 88 ? -20.156 -13.375 -23.706 1.00 49.84 88 PRO A CA 1
ATOM 703 C C . PRO A 1 88 ? -21.160 -13.069 -24.824 1.00 49.84 88 PRO A C 1
ATOM 705 O O . PRO A 1 88 ? -21.970 -12.147 -24.706 1.00 49.84 88 PRO A O 1
ATOM 708 N N . GLY A 1 89 ? -21.034 -13.801 -25.933 1.00 61.62 89 GLY A N 1
ATOM 709 C CA . GLY A 1 89 ? -21.884 -13.661 -27.110 1.00 61.62 89 GLY A CA 1
ATOM 710 C C . GLY A 1 89 ? -23.364 -13.669 -26.729 1.00 61.62 89 GLY A C 1
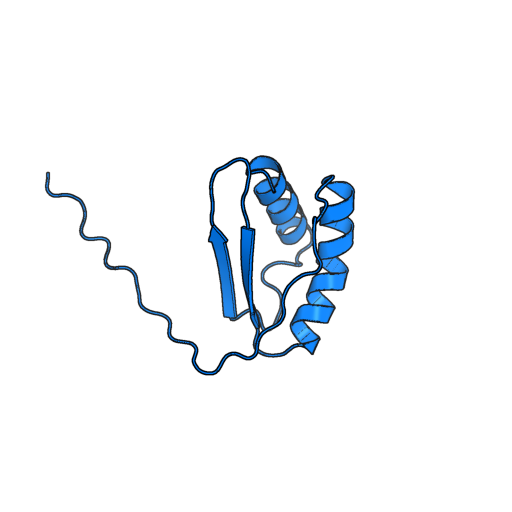ATOM 711 O O . GLY A 1 89 ? -23.805 -14.497 -25.931 1.00 61.62 89 GLY A O 1
ATOM 712 N N . ARG A 1 90 ? -24.082 -12.693 -27.280 1.00 46.25 90 ARG A N 1
ATOM 713 C CA . ARG A 1 90 ? -25.527 -12.492 -27.159 1.00 46.25 90 ARG A CA 1
ATOM 714 C C . ARG A 1 90 ? -26.317 -13.552 -27.917 1.00 46.25 90 ARG A C 1
ATOM 716 O O . ARG A 1 90 ? -25.857 -13.938 -29.013 1.00 46.25 90 ARG A O 1
#